Protein AF-A0A356T1H5-F1 (afdb_monomer_lite)

pLDDT: mean 72.76, std 15.29, range [45.53, 95.19]

Radius of gyration: 39.49 Å; chains: 1; bounding box: 70×68×111 Å

Foldseek 3Di:
DVVVVVVVVCVCVVPVVVNVVVVVVVVVVVVVCVVVPPDPPDPCVVVVVPPPCPVVVQVVCCVPPNHPVDDDDDDDDDPDCPDPVNLVVVVVVQVVLVPDPPRPDGDDPNPPDDPDPPPPPPPDCVVVVPDPPDPPPDPDPPPPPDPDPPPPDDDDDDD

Sequence (159 aa):
MNRFLDAFADLVTGRRALMLGIIGVITVGLGVWIPQLVADPTPQQLTASSVQNQAQISADFNARFGNPDHVVVLLVEAEDVLAPEPLAYVHRLARAFSGEAYVDRVDGITVTPFALPQLPAEEGLDDLEGE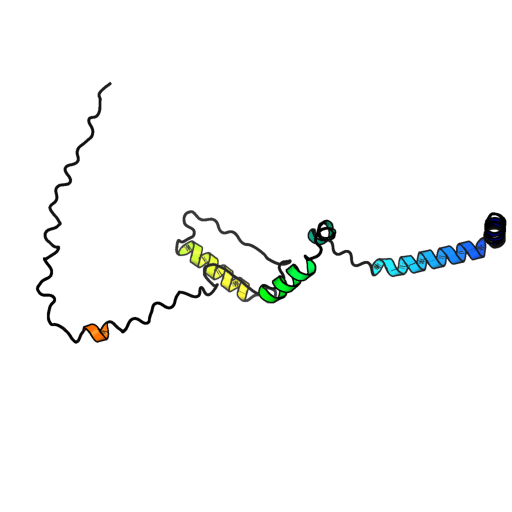GEGLDDLPDLDDLEDEDLDAEEPPVDPD

Structure (mmCIF, N/CA/C/O backbone):
data_AF-A0A356T1H5-F1
#
_entry.id   AF-A0A356T1H5-F1
#
loop_
_atom_site.group_PDB
_atom_site.id
_atom_site.type_symbol
_atom_site.label_atom_id
_atom_site.label_alt_id
_atom_site.label_comp_id
_atom_site.label_asym_id
_atom_site.label_entity_id
_atom_site.label_seq_id
_atom_site.pdbx_PDB_ins_code
_atom_site.Cartn_x
_atom_site.Cartn_y
_atom_site.Cartn_z
_atom_site.occupancy
_atom_site.B_iso_or_equiv
_atom_site.auth_seq_id
_atom_site.auth_comp_id
_atom_site.auth_asym_id
_atom_site.auth_atom_id
_atom_site.pdbx_PDB_model_num
ATOM 1 N N . MET A 1 1 ? 46.866 16.030 -31.216 1.00 59.28 1 MET A N 1
ATOM 2 C CA . MET A 1 1 ? 45.399 16.139 -31.074 1.00 59.28 1 MET A CA 1
ATOM 3 C C . MET A 1 1 ? 44.723 16.469 -32.405 1.00 59.28 1 MET A C 1
ATOM 5 O O . MET A 1 1 ? 43.916 15.674 -32.858 1.00 59.28 1 MET A O 1
ATOM 9 N N . ASN A 1 2 ? 45.100 17.566 -33.074 1.00 73.44 2 ASN A N 1
ATOM 10 C CA . ASN A 1 2 ? 44.377 18.098 -34.246 1.00 73.44 2 ASN A CA 1
ATOM 11 C C . ASN A 1 2 ? 44.296 17.125 -35.431 1.00 73.44 2 ASN A C 1
ATOM 13 O O . ASN A 1 2 ? 43.215 16.858 -35.926 1.00 73.44 2 ASN A O 1
ATOM 17 N N . ARG A 1 3 ? 45.400 16.453 -35.777 1.00 77.62 3 ARG A N 1
ATOM 18 C CA . ARG A 1 3 ? 45.436 15.494 -36.894 1.00 77.62 3 ARG A CA 1
ATOM 19 C C . ARG A 1 3 ? 44.494 14.285 -36.727 1.00 77.62 3 ARG A C 1
ATOM 21 O O . ARG A 1 3 ? 44.095 13.681 -37.713 1.00 77.62 3 ARG A O 1
ATOM 28 N N . PHE A 1 4 ? 44.160 13.918 -35.488 1.00 79.75 4 PHE A N 1
ATOM 29 C CA . PHE A 1 4 ? 43.226 12.825 -35.199 1.00 79.75 4 PHE A CA 1
ATOM 30 C C . PHE A 1 4 ? 41.770 13.283 -35.362 1.00 79.75 4 PHE A C 1
ATOM 32 O O . PHE A 1 4 ? 40.953 12.550 -35.907 1.00 79.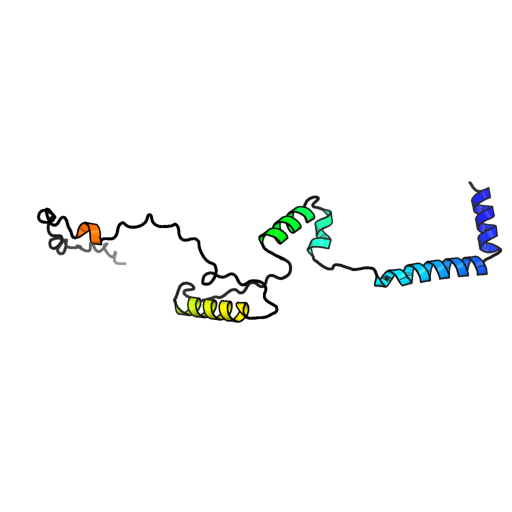75 4 PHE A O 1
ATOM 39 N N . LEU A 1 5 ? 41.473 14.517 -34.944 1.00 82.69 5 LEU A N 1
ATOM 40 C CA . LEU A 1 5 ? 40.175 15.160 -35.150 1.00 82.69 5 LEU A CA 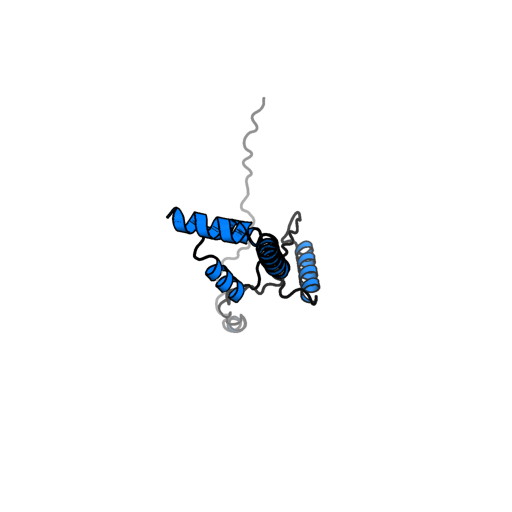1
ATOM 41 C C . LEU A 1 5 ? 39.920 15.449 -36.633 1.00 82.69 5 LEU A C 1
ATOM 43 O O . LEU A 1 5 ? 38.820 15.185 -37.098 1.00 82.69 5 LEU A O 1
ATOM 47 N N . ASP A 1 6 ? 40.936 15.892 -37.379 1.00 81.00 6 ASP A N 1
ATOM 48 C CA . ASP A 1 6 ? 40.831 16.146 -38.822 1.00 81.00 6 ASP A CA 1
ATOM 49 C C . ASP A 1 6 ? 40.577 14.844 -39.599 1.00 81.00 6 ASP A C 1
ATOM 51 O O . ASP A 1 6 ? 39.672 14.776 -40.423 1.00 81.00 6 ASP A O 1
ATOM 55 N N . ALA A 1 7 ? 41.289 13.760 -39.264 1.00 77.19 7 ALA A N 1
ATOM 56 C CA . ALA A 1 7 ? 41.050 12.447 -39.868 1.00 77.19 7 ALA A CA 1
ATOM 57 C C . ALA A 1 7 ? 39.662 11.877 -39.516 1.00 77.19 7 ALA A C 1
ATOM 59 O O . ALA A 1 7 ? 39.027 11.222 -40.344 1.00 77.19 7 ALA A O 1
ATOM 60 N N . PHE A 1 8 ? 39.176 12.127 -38.296 1.00 78.12 8 PHE A N 1
ATOM 61 C CA . PHE A 1 8 ? 37.827 11.747 -37.880 1.00 78.12 8 PHE A CA 1
ATOM 62 C C . PHE A 1 8 ? 36.763 12.577 -38.608 1.00 78.12 8 PHE A C 1
ATOM 64 O O . PHE A 1 8 ? 35.777 12.020 -39.083 1.00 78.12 8 PHE A O 1
ATOM 71 N N . ALA A 1 9 ? 36.982 13.882 -38.763 1.00 78.38 9 ALA A N 1
ATOM 72 C CA . ALA A 1 9 ? 36.106 14.773 -39.511 1.00 78.38 9 ALA A CA 1
ATOM 73 C C . ALA A 1 9 ? 36.041 14.379 -40.993 1.00 78.38 9 ALA A C 1
ATOM 75 O O . ALA A 1 9 ? 34.942 14.248 -41.530 1.00 78.38 9 ALA A O 1
ATOM 76 N N . ASP A 1 10 ? 37.171 14.087 -41.635 1.00 78.69 10 ASP A N 1
ATOM 77 C CA . ASP A 1 10 ? 37.202 13.618 -43.026 1.00 78.69 10 ASP A CA 1
ATOM 78 C C . ASP A 1 10 ? 36.500 12.261 -43.191 1.00 78.69 10 ASP A C 1
ATOM 80 O O . ASP A 1 10 ? 35.783 12.041 -44.170 1.00 78.69 10 ASP A O 1
ATOM 84 N N . LEU A 1 11 ? 36.622 11.362 -42.208 1.00 76.25 11 LEU A N 1
ATOM 85 C CA . LEU A 1 11 ? 35.918 10.076 -42.203 1.00 76.25 11 LEU A CA 1
ATOM 86 C C . LEU A 1 11 ? 34.398 10.250 -42.044 1.00 76.25 11 LEU A C 1
ATOM 88 O O . LEU A 1 11 ? 33.622 9.614 -42.766 1.00 76.25 11 LEU A O 1
ATOM 92 N N . VAL A 1 12 ? 33.972 11.124 -41.128 1.00 76.00 12 VAL A N 1
ATOM 93 C CA . VAL A 1 12 ? 32.559 11.450 -40.876 1.00 76.00 12 VAL A CA 1
ATOM 94 C C . VAL A 1 12 ? 31.932 12.121 -42.097 1.00 76.00 12 VAL A C 1
ATOM 96 O O . VAL A 1 12 ? 30.829 11.757 -42.511 1.00 76.00 12 VAL A O 1
ATOM 99 N N . THR A 1 13 ? 32.647 13.064 -42.708 1.00 80.69 13 THR A N 1
ATOM 100 C CA . THR A 1 13 ? 32.141 13.882 -43.817 1.00 80.69 13 THR A CA 1
ATOM 101 C C . THR A 1 13 ? 32.194 13.119 -45.143 1.00 80.69 13 THR A C 1
ATOM 103 O O . THR A 1 13 ? 31.243 13.171 -45.928 1.00 80.69 13 THR A O 1
ATOM 106 N N . GLY A 1 14 ? 33.247 12.325 -45.370 1.00 81.81 14 GLY A N 1
ATOM 107 C CA . GLY A 1 14 ? 33.422 11.502 -46.570 1.00 81.81 14 GLY A CA 1
ATOM 108 C C . GLY A 1 14 ? 32.471 10.304 -46.653 1.00 81.81 14 GLY A C 1
ATOM 109 O O . GLY A 1 14 ? 32.146 9.847 -47.749 1.00 81.81 14 GLY A O 1
ATOM 110 N N . ARG A 1 15 ? 31.968 9.808 -45.513 1.00 83.38 15 ARG A N 1
ATOM 111 C CA . ARG A 1 15 ? 31.001 8.696 -45.444 1.00 83.38 15 ARG A CA 1
ATOM 112 C C . ARG A 1 15 ? 29.730 9.074 -44.681 1.00 83.38 15 ARG A C 1
ATOM 114 O O . ARG A 1 15 ? 29.190 8.272 -43.920 1.00 83.38 15 ARG A O 1
ATOM 121 N N . ARG A 1 16 ? 29.206 10.277 -44.946 1.00 82.69 16 ARG A N 1
ATOM 122 C CA . ARG A 1 16 ? 28.018 10.850 -44.278 1.00 82.69 16 ARG A CA 1
ATOM 123 C C . ARG A 1 16 ? 26.823 9.894 -44.154 1.00 82.69 16 ARG A C 1
ATOM 125 O O . ARG A 1 16 ? 26.202 9.828 -43.103 1.00 82.69 16 ARG A O 1
ATOM 132 N N . ALA A 1 17 ? 26.522 9.118 -45.200 1.00 86.00 17 ALA A N 1
ATOM 133 C CA . ALA A 1 17 ? 25.386 8.190 -45.201 1.00 86.00 17 ALA A CA 1
ATOM 134 C C . ALA A 1 17 ? 25.598 7.005 -44.245 1.00 86.00 17 ALA A C 1
ATOM 136 O O . ALA A 1 17 ? 24.666 6.578 -43.571 1.00 86.00 17 ALA A O 1
ATOM 137 N N . LEU A 1 18 ? 26.834 6.511 -44.147 1.00 87.19 18 LEU A N 1
ATOM 138 C CA . LEU A 1 18 ? 27.201 5.431 -43.236 1.00 87.19 18 LEU A CA 1
ATOM 139 C C . LEU A 1 18 ? 27.160 5.915 -41.783 1.00 87.19 18 LEU A C 1
ATOM 141 O O . LEU A 1 18 ? 26.611 5.219 -40.937 1.00 87.19 18 LEU A O 1
ATOM 145 N N . MET A 1 19 ? 27.659 7.124 -41.499 1.00 88.75 19 MET A N 1
ATOM 146 C CA . MET A 1 19 ? 27.584 7.691 -40.147 1.00 88.75 19 MET A CA 1
ATOM 147 C C . MET A 1 19 ? 26.149 7.978 -39.706 1.00 88.75 19 MET A C 1
ATOM 149 O O . MET A 1 19 ? 25.788 7.641 -38.583 1.00 88.75 19 MET A O 1
ATOM 153 N N . LEU A 1 20 ? 25.309 8.535 -40.586 1.00 88.81 20 LEU A N 1
ATOM 154 C CA . LEU A 1 20 ? 23.887 8.728 -40.286 1.00 88.81 20 LEU A CA 1
ATOM 155 C C . LEU A 1 20 ? 23.172 7.395 -40.037 1.00 88.81 20 LEU A C 1
ATOM 157 O O . LEU A 1 20 ? 22.364 7.306 -39.11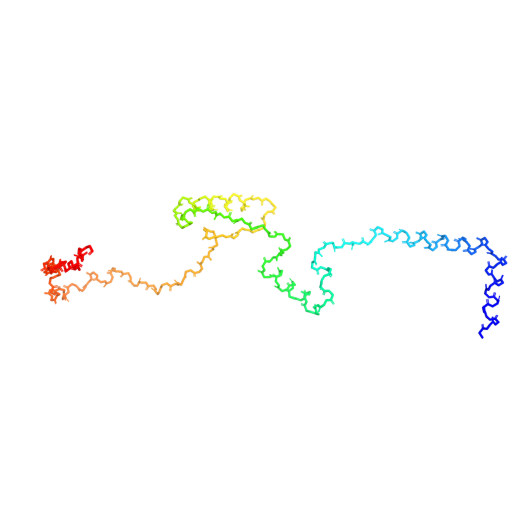7 1.00 88.81 20 LEU A O 1
ATOM 161 N N . GLY A 1 21 ? 23.512 6.353 -40.801 1.00 92.81 21 GLY A N 1
ATOM 162 C CA . GLY A 1 21 ? 23.015 5.000 -40.562 1.00 92.81 21 GLY A CA 1
ATOM 163 C C . GLY A 1 21 ? 23.424 4.462 -39.189 1.00 92.81 21 GLY A C 1
ATOM 164 O O . GLY A 1 21 ? 22.571 3.984 -38.450 1.00 92.81 21 GLY A O 1
ATOM 165 N N . ILE A 1 22 ? 24.700 4.594 -38.812 1.00 91.75 22 ILE A N 1
ATOM 166 C CA . ILE A 1 22 ? 25.203 4.151 -37.501 1.00 91.75 22 ILE A CA 1
ATOM 167 C C . ILE A 1 22 ? 24.516 4.904 -36.361 1.00 91.75 22 ILE A C 1
ATOM 169 O O . ILE A 1 22 ? 24.047 4.271 -35.419 1.00 91.75 22 ILE A O 1
ATOM 173 N N . ILE A 1 23 ? 24.422 6.233 -36.447 1.00 92.19 23 ILE A N 1
ATOM 174 C CA . ILE A 1 23 ? 23.743 7.044 -35.428 1.00 92.19 23 ILE A CA 1
ATOM 175 C C . ILE A 1 23 ? 22.279 6.621 -35.323 1.00 92.19 23 ILE A C 1
ATOM 177 O O . ILE A 1 23 ? 21.808 6.368 -34.221 1.00 92.19 23 ILE A O 1
ATOM 181 N N . GLY A 1 24 ? 21.587 6.460 -36.454 1.00 94.44 24 GLY A N 1
ATOM 182 C CA . GLY A 1 24 ? 20.204 5.990 -36.478 1.00 94.44 24 GLY A CA 1
ATOM 183 C C . GLY A 1 24 ? 20.036 4.622 -35.814 1.00 94.44 24 GLY A C 1
ATOM 184 O O . GLY A 1 24 ? 19.136 4.449 -34.997 1.00 94.44 24 GLY A O 1
ATOM 185 N N . VAL A 1 25 ? 20.933 3.671 -36.092 1.00 95.19 25 VAL A N 1
ATOM 186 C CA . VAL A 1 25 ? 20.929 2.345 -35.452 1.00 95.19 25 VAL A CA 1
ATOM 187 C C . VAL A 1 25 ? 21.156 2.452 -33.945 1.00 95.19 25 VAL A C 1
ATOM 189 O O . VAL A 1 25 ? 20.440 1.808 -33.183 1.00 95.19 25 VAL A O 1
ATOM 192 N N . ILE A 1 26 ? 22.102 3.283 -33.500 1.00 94.06 26 ILE A N 1
ATOM 193 C CA . ILE A 1 26 ? 22.367 3.508 -32.072 1.00 94.06 26 ILE A CA 1
ATOM 194 C C . ILE A 1 26 ? 21.141 4.130 -31.392 1.00 94.06 26 ILE A C 1
ATOM 196 O O . ILE A 1 26 ? 20.721 3.653 -30.339 1.00 94.06 26 ILE A O 1
ATOM 200 N N . THR A 1 27 ? 20.530 5.150 -32.000 1.00 93.50 27 THR A N 1
ATOM 201 C CA . THR A 1 27 ? 19.327 5.811 -31.475 1.00 93.50 27 THR A CA 1
ATOM 202 C C . THR A 1 27 ? 18.151 4.846 -31.374 1.00 93.50 27 THR A C 1
ATOM 204 O O . THR A 1 27 ? 17.487 4.807 -30.341 1.00 93.50 27 THR A O 1
ATOM 207 N N . VAL A 1 28 ? 17.904 4.037 -32.407 1.00 92.81 28 VAL A N 1
ATOM 208 C CA . VAL A 1 28 ? 16.839 3.024 -32.379 1.00 92.81 28 VAL A CA 1
ATOM 209 C C . VAL A 1 28 ? 17.139 1.956 -31.327 1.00 92.81 28 VAL A C 1
ATOM 211 O O . VAL A 1 28 ? 16.246 1.598 -30.567 1.00 92.81 28 VAL A O 1
ATOM 214 N N . GLY A 1 29 ? 18.388 1.496 -31.223 1.00 91.00 29 GLY A N 1
ATOM 215 C CA . GLY A 1 29 ? 18.803 0.522 -30.211 1.00 91.00 29 GLY A CA 1
ATOM 216 C C . GLY A 1 29 ? 18.581 1.016 -28.780 1.00 91.00 29 GLY A C 1
ATOM 217 O O . GLY A 1 29 ? 18.007 0.297 -27.967 1.00 91.00 29 GLY A O 1
ATOM 218 N N . LEU A 1 30 ? 18.952 2.267 -28.493 1.00 87.69 30 LEU A N 1
ATOM 219 C CA . LEU A 1 30 ? 18.655 2.927 -27.216 1.00 87.69 30 LEU A CA 1
ATOM 220 C C . LEU A 1 30 ? 17.142 3.076 -26.996 1.00 87.69 30 LEU A C 1
ATOM 222 O O . LEU A 1 30 ? 16.655 2.860 -25.890 1.00 87.69 30 LEU A O 1
ATOM 226 N N . GLY A 1 31 ? 16.389 3.388 -28.054 1.00 85.81 31 GLY A N 1
ATOM 227 C CA . GLY A 1 31 ? 14.930 3.478 -28.023 1.00 85.81 31 GLY A CA 1
ATOM 228 C C . GLY A 1 31 ? 14.242 2.164 -27.643 1.00 85.81 31 GLY A C 1
ATOM 229 O O . GLY A 1 31 ? 13.278 2.174 -26.883 1.00 85.81 31 GLY A O 1
ATOM 230 N N . VAL A 1 32 ? 14.768 1.024 -28.102 1.00 88.94 32 VAL A N 1
ATOM 231 C CA . VAL A 1 32 ? 14.262 -0.317 -27.744 1.00 88.94 32 VAL A CA 1
ATOM 232 C C . VAL A 1 32 ? 14.409 -0.604 -26.246 1.00 88.94 32 VAL A C 1
ATOM 234 O O . VAL A 1 32 ? 13.650 -1.401 -25.702 1.00 88.94 32 VAL A O 1
ATOM 237 N N . TRP A 1 33 ? 15.340 0.065 -25.565 1.00 80.12 33 TRP A N 1
ATOM 238 C CA . TRP A 1 33 ? 15.565 -0.094 -24.126 1.00 80.12 33 TRP A CA 1
ATOM 239 C C . TRP A 1 33 ? 14.701 0.843 -23.269 1.00 80.12 33 TRP A C 1
ATOM 241 O O . TRP A 1 33 ? 14.576 0.616 -22.069 1.00 80.12 33 TRP A O 1
ATOM 251 N N . ILE A 1 34 ? 14.044 1.847 -23.867 1.00 81.19 34 ILE A N 1
ATOM 252 C CA . ILE A 1 34 ? 13.099 2.740 -23.174 1.00 81.19 34 ILE A CA 1
ATOM 253 C C . ILE A 1 34 ? 11.989 1.986 -22.418 1.00 81.19 34 ILE A C 1
ATOM 255 O O . ILE A 1 34 ? 11.790 2.292 -21.245 1.00 81.19 34 ILE A O 1
ATOM 259 N N . PRO A 1 35 ? 11.275 0.999 -22.999 1.00 78.81 35 PRO A N 1
ATOM 260 C CA . PRO A 1 35 ? 10.221 0.279 -22.277 1.00 78.81 35 PRO A CA 1
ATOM 261 C C . PRO A 1 35 ? 10.730 -0.533 -21.077 1.00 78.81 35 PRO A C 1
ATOM 263 O O . PRO A 1 35 ? 9.923 -0.960 -20.257 1.00 78.81 35 PRO A O 1
ATOM 266 N N . GLN A 1 36 ? 12.043 -0.755 -20.959 1.00 74.50 36 GLN A N 1
ATOM 267 C CA . GLN A 1 36 ? 12.643 -1.441 -19.816 1.00 74.50 36 GLN A CA 1
ATOM 268 C C . GLN A 1 36 ? 12.948 -0.491 -18.645 1.00 74.50 36 GLN A C 1
ATOM 270 O O . GLN A 1 36 ? 13.311 -0.956 -17.564 1.00 74.50 36 GLN A O 1
ATOM 275 N N . LEU A 1 37 ? 12.787 0.828 -18.817 1.00 68.31 37 LEU A N 1
ATOM 276 C CA . LEU A 1 37 ? 12.845 1.762 -17.697 1.00 68.31 37 LEU A CA 1
ATOM 277 C C . LEU A 1 37 ? 11.605 1.586 -16.819 1.00 68.31 37 LEU A C 1
ATOM 279 O O . LEU A 1 37 ? 10.541 2.146 -17.072 1.00 68.31 37 LEU A O 1
ATOM 283 N N . VAL A 1 38 ? 11.775 0.813 -15.751 1.00 64.00 38 VAL A N 1
ATOM 284 C CA . VAL A 1 38 ? 10.841 0.775 -14.631 1.00 64.00 38 VAL A CA 1
ATOM 285 C C . VAL A 1 38 ? 11.051 2.060 -13.838 1.00 64.00 38 VAL A C 1
ATOM 287 O O . VAL A 1 38 ? 11.976 2.170 -13.036 1.00 64.00 38 VAL A O 1
ATOM 290 N N . ALA A 1 39 ? 10.233 3.071 -14.119 1.00 62.94 39 ALA A N 1
ATOM 291 C CA . ALA A 1 39 ? 10.104 4.205 -13.222 1.00 62.94 39 ALA A CA 1
ATOM 292 C C . ALA A 1 39 ? 9.327 3.720 -11.995 1.00 62.94 39 ALA A C 1
ATOM 294 O O . ALA A 1 39 ? 8.191 3.276 -12.135 1.00 62.94 39 ALA A O 1
ATOM 295 N N . ASP A 1 40 ? 9.951 3.776 -10.823 1.00 59.62 40 ASP A N 1
ATOM 296 C CA . ASP A 1 40 ? 9.294 3.565 -9.535 1.00 59.62 40 ASP A CA 1
ATOM 297 C C . ASP A 1 40 ? 8.918 4.950 -8.975 1.00 59.62 40 ASP A C 1
ATOM 299 O O . ASP A 1 40 ? 9.790 5.664 -8.472 1.00 59.62 40 ASP A O 1
ATOM 303 N N . PRO A 1 41 ? 7.661 5.411 -9.142 1.00 58.53 41 PRO A N 1
ATOM 304 C CA . PRO A 1 41 ? 7.234 6.752 -8.756 1.00 58.53 41 PRO A CA 1
ATOM 305 C C . PRO A 1 41 ? 6.849 6.828 -7.272 1.00 58.53 41 PRO A C 1
ATOM 307 O O . PRO A 1 41 ? 5.937 7.570 -6.906 1.00 58.53 41 PRO A O 1
ATOM 310 N N . THR A 1 42 ? 7.491 6.054 -6.401 1.00 59.81 42 THR A N 1
ATOM 311 C CA . THR A 1 42 ? 7.266 6.172 -4.961 1.00 59.81 42 THR A CA 1
ATOM 312 C C . THR A 1 42 ? 7.933 7.459 -4.439 1.00 59.81 42 THR A C 1
ATOM 314 O O . THR A 1 42 ? 9.108 7.712 -4.724 1.00 59.81 42 THR A O 1
ATOM 317 N N . PRO A 1 43 ? 7.224 8.324 -3.680 1.00 59.12 43 PRO A N 1
ATOM 318 C CA . PRO A 1 43 ? 7.784 9.571 -3.139 1.00 59.12 43 PRO A CA 1
ATOM 319 C C . PRO A 1 43 ? 9.069 9.365 -2.325 1.00 59.12 43 PRO A C 1
ATOM 321 O O . PRO A 1 43 ? 9.927 10.252 -2.263 1.00 59.12 43 PRO A O 1
ATOM 324 N N . GLN A 1 44 ? 9.223 8.179 -1.730 1.00 58.12 44 GLN A N 1
ATOM 325 C CA . GLN A 1 44 ? 10.426 7.795 -1.010 1.00 58.12 44 GLN A CA 1
ATOM 326 C C . GLN A 1 44 ? 11.643 7.682 -1.946 1.00 58.12 44 GLN A C 1
ATOM 328 O O . GLN A 1 44 ? 12.696 8.186 -1.581 1.00 58.12 44 GLN A O 1
ATOM 333 N N . GLN A 1 45 ? 11.533 7.137 -3.167 1.00 60.59 45 GLN A N 1
ATOM 334 C CA . GLN A 1 45 ? 12.664 7.028 -4.118 1.00 60.59 45 GLN A CA 1
ATOM 335 C C . GLN A 1 45 ? 13.249 8.400 -4.497 1.00 60.59 45 GLN A C 1
ATOM 337 O O . GLN A 1 45 ? 14.461 8.545 -4.656 1.00 60.59 45 GLN A O 1
ATOM 342 N N . LEU A 1 46 ? 12.402 9.431 -4.586 1.00 61.41 46 LEU A N 1
ATOM 343 C CA . LEU A 1 46 ? 12.815 10.799 -4.931 1.00 61.41 46 LEU A CA 1
ATOM 344 C C . LEU A 1 46 ? 13.607 11.498 -3.812 1.00 61.41 46 LEU A C 1
ATOM 346 O O . LEU A 1 46 ? 14.292 12.486 -4.070 1.00 61.41 46 LEU A O 1
ATOM 350 N N . THR A 1 47 ? 13.523 10.994 -2.578 1.00 59.88 47 THR A N 1
ATOM 351 C CA . THR A 1 47 ? 14.191 11.551 -1.386 1.00 59.88 47 THR A CA 1
ATOM 352 C C . THR A 1 47 ? 15.236 10.601 -0.780 1.00 59.88 47 THR A C 1
ATOM 354 O O . THR A 1 47 ? 16.149 11.047 -0.079 1.00 59.88 47 THR A O 1
ATOM 357 N N . ALA A 1 48 ? 15.167 9.304 -1.094 1.00 53.66 48 ALA A N 1
ATOM 358 C CA . ALA A 1 48 ? 15.986 8.235 -0.519 1.00 53.66 48 ALA A CA 1
ATOM 359 C C . ALA A 1 48 ? 17.447 8.218 -0.990 1.00 53.66 48 ALA A C 1
ATOM 361 O O . ALA A 1 48 ? 18.274 7.548 -0.369 1.00 53.66 48 ALA A O 1
ATOM 362 N N . SER A 1 49 ? 17.831 9.002 -2.008 1.00 54.12 49 SER A N 1
ATOM 363 C CA . SER A 1 49 ? 19.249 9.137 -2.389 1.00 54.12 49 SER A CA 1
ATOM 364 C C . SER A 1 49 ? 20.126 9.748 -1.278 1.00 54.12 49 SER A C 1
ATOM 366 O O . SER A 1 49 ? 21.343 9.813 -1.431 1.00 54.12 49 SER A O 1
ATOM 368 N N . SER A 1 50 ? 19.528 10.202 -0.168 1.00 54.25 50 SER A N 1
ATOM 369 C CA . SER A 1 50 ? 20.207 10.813 0.979 1.00 54.25 50 SER A CA 1
ATOM 370 C C . SER A 1 50 ? 20.471 9.864 2.159 1.00 54.25 50 SER A C 1
ATOM 372 O O . SER A 1 50 ? 21.227 10.250 3.052 1.00 54.25 50 SER A O 1
ATOM 374 N N . VAL A 1 51 ? 19.870 8.666 2.232 1.00 57.50 51 VAL A N 1
ATOM 375 C CA . VAL A 1 51 ? 19.933 7.839 3.456 1.00 57.50 51 VAL A CA 1
ATOM 376 C C . VAL A 1 51 ? 20.497 6.451 3.156 1.00 57.50 51 VAL A C 1
ATOM 378 O O . VAL A 1 51 ? 19.803 5.533 2.732 1.00 57.50 51 VAL A O 1
ATOM 381 N N . GLN A 1 52 ? 21.788 6.288 3.443 1.00 58.69 52 GLN A N 1
ATOM 382 C CA . GLN A 1 52 ? 22.613 5.116 3.122 1.00 58.69 52 GLN A CA 1
ATOM 383 C C . GLN A 1 52 ? 22.124 3.782 3.733 1.00 58.69 52 GLN A C 1
ATOM 385 O O . GLN A 1 52 ? 22.586 2.723 3.324 1.00 58.69 52 GLN A O 1
ATOM 390 N N . ASN A 1 53 ? 21.164 3.821 4.666 1.00 60.94 53 ASN A N 1
ATOM 391 C CA . ASN A 1 53 ? 20.625 2.653 5.374 1.00 60.94 53 ASN A CA 1
ATOM 392 C C . ASN A 1 53 ? 19.130 2.383 5.132 1.00 60.94 53 ASN A C 1
ATOM 394 O O . ASN A 1 53 ? 18.581 1.450 5.718 1.00 60.94 53 ASN A O 1
ATOM 398 N N . GLN A 1 54 ? 18.452 3.156 4.281 1.00 64.50 54 GLN A N 1
ATOM 399 C CA . GLN A 1 54 ? 16.994 3.058 4.144 1.00 64.50 54 GLN A CA 1
ATOM 400 C C . GLN A 1 54 ? 16.540 1.702 3.586 1.00 64.50 54 GLN A C 1
ATOM 402 O O . GLN A 1 54 ? 15.584 1.127 4.089 1.00 64.50 54 GLN A O 1
ATOM 407 N N . ALA A 1 55 ? 17.292 1.124 2.645 1.00 68.69 55 ALA A N 1
ATOM 408 C CA . ALA A 1 55 ? 16.994 -0.200 2.097 1.00 68.69 55 ALA A CA 1
ATOM 409 C C . ALA A 1 55 ? 17.058 -1.324 3.151 1.00 68.69 55 ALA A C 1
ATOM 411 O O . ALA A 1 55 ? 16.243 -2.242 3.118 1.00 68.69 55 ALA A O 1
ATOM 412 N N . GLN A 1 56 ? 17.996 -1.249 4.104 1.00 70.19 56 GLN A N 1
ATOM 413 C CA . GLN A 1 56 ? 18.094 -2.239 5.184 1.00 70.19 56 GLN A CA 1
ATOM 414 C C . GLN A 1 56 ? 16.963 -2.076 6.199 1.00 70.19 56 GLN A C 1
ATOM 416 O O . GLN A 1 56 ? 16.379 -3.070 6.619 1.00 70.19 56 GLN A O 1
ATOM 421 N N . ILE A 1 57 ? 16.620 -0.834 6.550 1.00 68.50 57 ILE A N 1
ATOM 422 C CA . ILE A 1 57 ? 15.524 -0.538 7.482 1.00 68.50 57 ILE A CA 1
ATOM 423 C C . ILE A 1 57 ? 14.185 -0.990 6.887 1.00 68.50 57 ILE A C 1
ATOM 425 O O . ILE A 1 57 ? 13.409 -1.652 7.571 1.00 68.50 57 ILE A O 1
ATOM 429 N N . SER A 1 58 ? 13.935 -0.710 5.606 1.00 69.31 58 SER A N 1
ATOM 430 C CA . SER A 1 58 ? 12.729 -1.174 4.917 1.00 69.31 58 SER A CA 1
ATOM 431 C C . SER A 1 58 ? 12.667 -2.700 4.817 1.00 69.31 58 SER A C 1
ATOM 433 O O . SER A 1 58 ? 11.594 -3.268 4.981 1.00 69.31 58 SER A O 1
ATOM 435 N N . ALA A 1 59 ? 13.795 -3.384 4.590 1.00 71.94 59 ALA A N 1
ATOM 436 C CA . ALA A 1 59 ? 13.830 -4.846 4.542 1.00 71.94 59 ALA A CA 1
ATOM 437 C C . ALA A 1 59 ? 13.535 -5.487 5.909 1.00 71.94 59 ALA A C 1
ATOM 439 O O . ALA A 1 59 ? 12.755 -6.436 5.986 1.00 71.94 59 ALA A O 1
ATOM 440 N N . ASP A 1 60 ? 14.121 -4.952 6.984 1.00 72.00 60 ASP A N 1
ATOM 441 C CA . ASP A 1 60 ? 13.895 -5.447 8.346 1.00 72.00 60 ASP A CA 1
ATOM 442 C C . ASP A 1 60 ? 12.464 -5.152 8.832 1.00 72.00 60 ASP A C 1
ATOM 444 O O . ASP A 1 60 ? 11.838 -5.988 9.487 1.00 72.00 60 ASP A O 1
ATOM 448 N N . PHE A 1 61 ? 11.907 -4.002 8.435 1.00 68.00 61 PHE A N 1
ATOM 449 C CA . PHE A 1 61 ? 10.507 -3.658 8.680 1.00 68.00 61 PHE A CA 1
ATOM 450 C C . PHE A 1 61 ? 9.556 -4.577 7.904 1.00 68.00 61 PHE A C 1
ATOM 452 O O . PHE A 1 61 ? 8.660 -5.163 8.507 1.00 68.00 61 PHE A O 1
ATOM 459 N N . ASN A 1 62 ? 9.799 -4.786 6.605 1.00 73.06 62 ASN A N 1
ATOM 460 C CA . ASN A 1 62 ? 9.018 -5.701 5.766 1.00 73.06 62 ASN A CA 1
ATOM 461 C C . ASN A 1 62 ? 8.985 -7.122 6.332 1.00 73.06 62 ASN A C 1
ATOM 463 O O . ASN A 1 62 ? 7.940 -7.768 6.323 1.00 73.06 62 ASN A O 1
ATOM 467 N N . ALA A 1 63 ? 10.113 -7.603 6.857 1.00 72.75 63 ALA A N 1
ATOM 468 C CA . ALA A 1 63 ? 10.204 -8.935 7.444 1.00 72.75 63 ALA A CA 1
ATOM 469 C C . ALA A 1 63 ? 9.364 -9.094 8.725 1.00 72.75 63 ALA A C 1
ATOM 471 O O . ALA A 1 63 ? 8.898 -10.196 9.011 1.00 72.75 63 ALA A O 1
ATOM 472 N N . ARG A 1 64 ? 9.181 -8.021 9.507 1.00 67.25 64 ARG A N 1
ATOM 473 C CA . ARG A 1 64 ? 8.458 -8.058 10.793 1.00 67.25 64 ARG A CA 1
ATOM 474 C C . ARG A 1 64 ? 6.997 -7.632 10.700 1.00 67.25 64 ARG A C 1
ATOM 476 O O . ARG A 1 64 ? 6.168 -8.175 11.425 1.00 67.25 64 ARG A O 1
ATOM 483 N N . PHE A 1 65 ? 6.689 -6.663 9.847 1.00 66.62 65 PHE A N 1
ATOM 484 C CA . PHE A 1 65 ? 5.390 -5.989 9.809 1.00 66.62 65 PHE A CA 1
ATOM 485 C C . PHE A 1 65 ? 4.664 -6.145 8.467 1.00 66.62 65 PHE A C 1
ATOM 487 O O . PHE A 1 65 ? 3.498 -5.774 8.377 1.00 66.62 65 PHE A O 1
ATOM 494 N N . GLY A 1 66 ? 5.310 -6.733 7.454 1.00 69.00 66 GLY A N 1
ATOM 495 C CA . GLY A 1 66 ? 4.777 -6.806 6.093 1.00 69.00 66 GLY A CA 1
ATOM 496 C C . GLY A 1 66 ? 5.024 -5.521 5.301 1.00 69.00 66 GLY A C 1
ATOM 497 O O . GLY A 1 66 ? 5.758 -4.640 5.744 1.00 69.00 66 GLY A O 1
ATOM 498 N N . ASN A 1 67 ? 4.432 -5.429 4.108 1.00 68.31 67 ASN A N 1
ATOM 499 C CA . ASN A 1 67 ? 4.656 -4.316 3.183 1.00 68.31 67 ASN A CA 1
ATOM 500 C C . ASN A 1 67 ? 3.982 -3.009 3.678 1.00 68.31 67 ASN A C 1
ATOM 502 O O . ASN A 1 67 ? 2.750 -2.937 3.658 1.00 68.31 67 ASN A O 1
ATOM 506 N N . PRO A 1 68 ? 4.737 -1.960 4.078 1.00 66.62 68 PRO A N 1
ATOM 507 C CA . PRO A 1 68 ? 4.175 -0.695 4.547 1.00 66.62 68 PRO A CA 1
ATOM 508 C C . PRO A 1 68 ? 3.570 0.149 3.422 1.00 66.62 68 PRO A C 1
ATOM 510 O O . PRO A 1 68 ? 2.825 1.088 3.704 1.00 66.62 68 PRO A O 1
ATOM 513 N N . ASP A 1 69 ? 3.872 -0.158 2.159 1.00 65.06 69 ASP A N 1
ATOM 514 C CA . ASP A 1 69 ? 3.459 0.666 1.020 1.00 65.06 69 ASP A CA 1
ATOM 515 C C . ASP A 1 69 ? 1.944 0.582 0.756 1.00 65.06 69 ASP A C 1
ATOM 517 O O . ASP A 1 69 ? 1.385 1.397 0.016 1.00 65.06 69 ASP A O 1
ATOM 521 N N . HIS A 1 70 ? 1.258 -0.388 1.369 1.00 71.94 70 HIS A N 1
ATOM 522 C CA . HIS A 1 70 ? -0.166 -0.659 1.169 1.00 71.94 70 HIS A CA 1
ATOM 523 C C . HIS A 1 70 ? -0.938 -0.737 2.492 1.00 71.94 70 HIS A C 1
ATOM 525 O O . HIS A 1 70 ? -1.741 -1.643 2.706 1.00 71.94 70 HIS A O 1
ATOM 531 N N . VAL A 1 71 ? -0.706 0.225 3.389 1.00 80.88 71 VAL A N 1
ATOM 532 C CA . VAL A 1 71 ? -1.459 0.350 4.646 1.00 80.88 71 VAL A CA 1
ATOM 533 C C . VAL A 1 71 ? -2.613 1.336 4.477 1.00 80.88 71 VAL A C 1
ATOM 535 O O . VAL A 1 71 ? -2.416 2.490 4.099 1.00 80.88 71 VAL A O 1
ATOM 538 N N . VAL A 1 72 ? -3.828 0.893 4.801 1.00 81.69 72 VAL A N 1
ATOM 539 C CA . VAL A 1 72 ? -5.022 1.745 4.873 1.00 81.69 72 VAL A CA 1
ATOM 540 C C . VAL A 1 72 ? -5.358 1.976 6.341 1.00 81.69 72 VAL A C 1
ATOM 542 O O . VAL A 1 72 ? -5.610 1.026 7.078 1.00 81.69 72 VAL A O 1
ATOM 545 N N . VAL A 1 73 ? -5.376 3.239 6.765 1.00 87.06 73 VAL A N 1
ATOM 546 C CA . VAL A 1 73 ? -5.764 3.626 8.128 1.00 87.06 73 VAL A CA 1
ATOM 547 C C . VAL A 1 73 ? -7.191 4.158 8.100 1.00 87.06 73 VAL A C 1
ATOM 549 O O . VAL A 1 73 ? -7.479 5.125 7.396 1.00 87.06 73 VAL A O 1
ATOM 552 N N . LEU A 1 74 ? -8.083 3.534 8.870 1.00 86.44 74 LEU A N 1
ATOM 553 C CA . LEU A 1 74 ? -9.451 4.009 9.064 1.00 86.44 74 LEU A CA 1
ATOM 554 C C . LEU A 1 74 ? -9.562 4.679 10.433 1.00 86.44 74 LEU A C 1
ATOM 556 O O . LEU A 1 74 ? -9.341 4.038 11.458 1.00 86.44 74 LEU A O 1
ATOM 560 N N . LEU A 1 75 ? -9.912 5.965 10.441 1.00 90.25 75 LEU A N 1
ATOM 561 C CA . LEU A 1 75 ? -10.195 6.711 11.663 1.00 90.25 75 LEU A CA 1
ATOM 562 C C . LEU A 1 75 ? -11.705 6.713 11.904 1.00 90.25 75 LEU A C 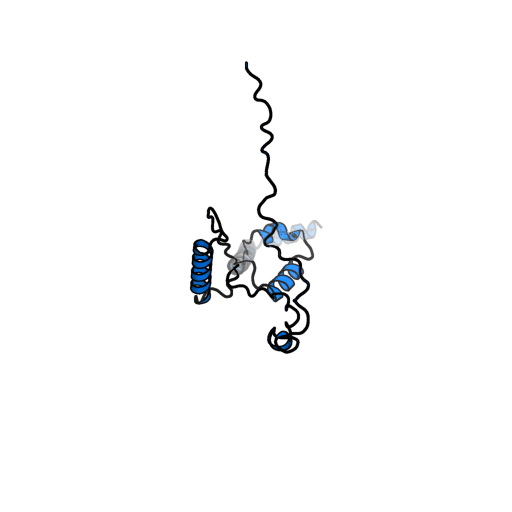1
ATOM 564 O O . LEU A 1 75 ? -12.477 7.031 10.999 1.00 90.25 75 LEU A O 1
ATOM 568 N N . VAL A 1 76 ? -12.111 6.354 13.120 1.00 87.88 76 VAL A N 1
ATOM 569 C CA . VAL A 1 76 ? -13.507 6.397 13.567 1.00 87.88 76 VAL A CA 1
ATOM 570 C C . VAL A 1 76 ? -13.624 7.461 14.646 1.00 87.88 76 VAL A C 1
ATOM 572 O O . VAL A 1 76 ? -12.909 7.413 15.643 1.00 87.88 76 VAL A O 1
ATOM 575 N N . GLU A 1 77 ? -14.520 8.416 14.424 1.00 92.75 77 GLU A N 1
ATOM 576 C CA . GLU A 1 77 ? -14.816 9.508 15.346 1.00 92.75 77 GLU A CA 1
ATOM 577 C C . GLU A 1 77 ? -16.196 9.280 15.973 1.00 92.75 77 GLU A C 1
ATOM 579 O O . GLU A 1 77 ? -17.163 8.975 15.273 1.00 92.75 77 GLU A O 1
ATOM 584 N N . ALA A 1 78 ? -16.268 9.395 17.297 1.00 92.50 78 ALA A N 1
ATOM 585 C CA . ALA A 1 78 ? -17.486 9.299 18.092 1.00 92.50 78 ALA A CA 1
ATOM 586 C C . ALA A 1 78 ? -17.321 10.148 19.361 1.00 92.50 78 ALA A C 1
ATOM 588 O O . ALA A 1 78 ? -16.194 10.456 19.748 1.00 92.50 78 ALA A O 1
ATOM 589 N N . GLU A 1 79 ? -18.431 10.502 20.011 1.00 94.00 79 GLU A N 1
ATOM 590 C CA . GLU A 1 79 ? -18.414 11.256 21.275 1.00 94.00 79 GLU A CA 1
ATOM 591 C C . GLU A 1 79 ? -17.692 10.480 22.391 1.00 94.00 79 GLU A C 1
ATOM 593 O O . GLU A 1 79 ? -16.823 11.031 23.061 1.00 94.00 79 GLU A O 1
ATOM 598 N N . ASP A 1 80 ? -17.975 9.178 22.509 1.00 93.44 80 ASP A N 1
ATOM 599 C CA . ASP A 1 80 ? -17.192 8.226 23.298 1.00 93.44 80 ASP A CA 1
ATOM 600 C C . ASP A 1 80 ? -16.774 7.040 22.418 1.00 93.44 80 ASP A C 1
ATOM 602 O O . ASP A 1 80 ? -17.580 6.182 22.059 1.00 93.44 80 ASP A O 1
ATOM 606 N N . VAL A 1 81 ? -15.490 6.983 22.064 1.00 91.25 81 VAL A N 1
ATOM 607 C CA . VAL A 1 81 ? -14.911 5.923 21.221 1.00 91.25 81 VAL A CA 1
ATOM 608 C C . VAL A 1 81 ? -14.750 4.583 21.942 1.00 91.25 81 VAL A C 1
ATOM 610 O O . VAL A 1 81 ? -14.558 3.560 21.281 1.00 91.25 81 VAL A O 1
ATOM 613 N N . LEU A 1 82 ? -14.816 4.574 23.276 1.00 91.25 82 LEU A N 1
ATOM 614 C CA . LEU A 1 82 ? -14.720 3.367 24.099 1.00 91.25 82 LEU A CA 1
ATOM 615 C C . LEU A 1 82 ? -16.097 2.793 24.445 1.00 91.25 82 LEU A C 1
ATOM 617 O O . LEU A 1 82 ? -16.179 1.703 25.018 1.00 91.25 82 LEU A O 1
ATOM 621 N N . ALA A 1 83 ? -17.174 3.478 24.061 1.00 93.75 83 ALA A N 1
ATOM 622 C CA . ALA A 1 83 ? -18.517 2.966 24.231 1.00 93.75 83 ALA A CA 1
ATOM 623 C C . ALA A 1 83 ? -18.721 1.644 23.451 1.00 93.75 83 ALA A C 1
ATOM 625 O O . ALA A 1 83 ? -18.120 1.424 22.388 1.00 93.75 83 ALA A O 1
ATOM 626 N N . PRO A 1 84 ? -19.611 0.752 23.928 1.00 93.38 84 PRO A N 1
ATOM 627 C CA . PRO A 1 84 ? -19.830 -0.551 23.302 1.00 93.38 84 PRO A CA 1
ATOM 628 C C . PRO A 1 84 ? -20.257 -0.479 21.830 1.00 93.38 84 PRO A C 1
ATOM 630 O O . PRO A 1 84 ? -19.874 -1.334 21.035 1.00 93.38 84 PRO A O 1
ATOM 633 N N . GLU A 1 85 ? -21.049 0.526 21.448 1.00 93.94 85 GLU A N 1
ATOM 634 C CA . GLU A 1 85 ? -21.583 0.650 20.089 1.00 93.94 85 GLU A CA 1
ATOM 635 C C . GLU A 1 85 ? -20.491 0.982 19.043 1.00 93.94 85 GLU A C 1
ATOM 637 O O . GLU A 1 85 ? -20.359 0.212 18.081 1.00 93.94 85 GLU A O 1
ATOM 642 N N . PRO A 1 86 ? -19.650 2.025 19.219 1.00 93.50 86 PRO A N 1
ATOM 643 C CA . PRO A 1 86 ? -18.496 2.273 18.350 1.00 93.50 86 PRO A CA 1
ATOM 644 C C . PRO A 1 86 ? -17.518 1.098 18.284 1.00 93.50 86 PRO A C 1
ATOM 646 O O . PRO A 1 86 ? -17.094 0.709 17.191 1.00 93.50 86 PRO A O 1
ATOM 649 N N . LEU A 1 87 ? -17.209 0.465 19.421 1.00 93.19 87 LEU A N 1
ATOM 650 C CA . LEU A 1 87 ? -16.326 -0.704 19.448 1.00 93.19 87 LEU A CA 1
ATOM 651 C C . LEU A 1 87 ? -16.919 -1.893 18.681 1.00 93.19 87 LEU A C 1
ATOM 653 O O . LEU A 1 87 ? -16.205 -2.561 17.926 1.00 93.19 87 LEU A O 1
ATOM 657 N N . ALA A 1 88 ? -18.227 -2.139 18.808 1.00 93.31 88 ALA A N 1
ATOM 658 C CA . ALA A 1 88 ? -18.918 -3.175 18.045 1.00 93.31 88 ALA A CA 1
ATOM 659 C C . ALA A 1 88 ? -18.898 -2.880 16.539 1.00 93.31 88 ALA A C 1
ATOM 661 O O . ALA A 1 88 ? -18.720 -3.798 15.732 1.00 93.31 88 ALA A O 1
ATOM 662 N N . TYR A 1 89 ? -19.049 -1.613 16.145 1.00 92.62 89 TYR A N 1
ATOM 663 C CA . TYR A 1 89 ? -18.909 -1.200 14.750 1.00 92.62 89 TYR A CA 1
ATOM 664 C C . TYR A 1 89 ? -17.498 -1.483 14.215 1.00 92.62 89 TYR A C 1
ATOM 666 O O . TYR A 1 89 ? -17.366 -2.172 13.199 1.00 92.62 89 TYR A O 1
ATOM 674 N N . VAL A 1 90 ? -16.454 -1.048 14.929 1.00 92.94 90 VAL A N 1
ATOM 675 C CA . VAL A 1 90 ? -15.050 -1.296 14.556 1.00 92.94 90 VAL A CA 1
ATOM 676 C C . VAL A 1 90 ? -14.752 -2.795 14.483 1.00 92.94 90 VAL A C 1
ATOM 678 O O . VAL A 1 90 ? -14.121 -3.248 13.531 1.00 92.94 90 VAL A O 1
ATOM 681 N N . HIS A 1 91 ? -15.250 -3.591 15.433 1.00 93.62 91 HIS A N 1
ATOM 682 C CA . HIS A 1 91 ? -15.064 -5.045 15.427 1.00 93.62 91 HIS A CA 1
ATOM 683 C C . HIS A 1 91 ? -15.709 -5.716 14.208 1.00 93.62 91 HIS A C 1
ATOM 685 O O . HIS A 1 91 ? -15.081 -6.555 13.558 1.00 93.62 91 HIS A O 1
ATOM 691 N N . ARG A 1 92 ? -16.947 -5.335 13.859 1.00 93.75 92 ARG A N 1
ATOM 692 C CA . ARG A 1 92 ? -17.623 -5.855 12.658 1.00 93.75 92 ARG A CA 1
ATOM 693 C C . ARG A 1 92 ? -16.874 -5.478 11.387 1.00 93.75 92 ARG A C 1
ATOM 695 O O . ARG A 1 92 ? -16.718 -6.324 10.511 1.00 93.75 92 ARG A O 1
ATOM 702 N N . LEU A 1 93 ? -16.394 -4.239 11.308 1.00 92.12 93 LEU A N 1
ATOM 703 C CA . LEU A 1 93 ? -15.617 -3.759 10.171 1.00 92.12 93 LEU A CA 1
ATOM 704 C C . LEU A 1 93 ? -14.309 -4.546 10.022 1.00 92.12 93 LEU A C 1
ATOM 706 O O . LEU A 1 93 ? -14.005 -5.040 8.938 1.00 92.12 93 LEU A O 1
ATOM 710 N N . ALA A 1 94 ? -13.584 -4.739 11.124 1.00 92.00 94 ALA A N 1
ATOM 711 C CA . ALA A 1 94 ? -12.344 -5.504 11.135 1.00 92.00 94 ALA A CA 1
ATOM 712 C C . ALA A 1 94 ? -12.565 -6.966 10.711 1.00 92.00 94 ALA A C 1
ATOM 714 O O . ALA A 1 94 ? -11.814 -7.501 9.894 1.00 92.00 94 ALA A O 1
ATOM 715 N N . ARG A 1 95 ? -13.638 -7.603 11.201 1.00 91.81 95 ARG A N 1
ATOM 716 C CA . ARG A 1 95 ? -14.025 -8.964 10.796 1.00 91.81 95 ARG A CA 1
ATOM 717 C C . ARG A 1 95 ? -14.396 -9.058 9.318 1.00 91.81 95 ARG A C 1
ATOM 719 O O . ARG A 1 95 ? -13.984 -10.018 8.672 1.00 91.81 95 ARG A O 1
ATOM 726 N N . ALA A 1 96 ? -15.127 -8.080 8.787 1.00 91.38 96 ALA A N 1
ATOM 727 C CA . ALA A 1 96 ? -15.488 -8.049 7.372 1.00 91.38 96 ALA A CA 1
ATOM 728 C C . ALA A 1 96 ? -14.239 -7.981 6.481 1.00 91.38 96 ALA A C 1
ATOM 730 O O . ALA A 1 96 ? -14.083 -8.812 5.593 1.00 91.38 96 ALA A O 1
ATOM 731 N N . PHE A 1 97 ? -13.303 -7.072 6.778 1.00 90.38 97 PHE A N 1
ATOM 732 C CA . PHE A 1 97 ? -12.063 -6.957 6.004 1.00 90.38 97 PHE A CA 1
ATOM 733 C C . PHE A 1 97 ? -11.132 -8.159 6.163 1.00 90.38 97 PHE A C 1
ATOM 735 O O . PHE A 1 97 ? -10.451 -8.512 5.208 1.00 90.38 97 PHE A O 1
ATOM 742 N N . SER A 1 98 ? -11.131 -8.832 7.319 1.00 88.56 98 SER A N 1
ATOM 743 C CA . SER A 1 98 ? -10.291 -10.022 7.520 1.00 88.56 98 SER A CA 1
ATOM 744 C C . SER A 1 98 ? -10.660 -11.208 6.617 1.00 88.56 98 SER A C 1
ATOM 746 O O . SER A 1 98 ? -9.872 -12.139 6.488 1.00 88.56 98 SER A O 1
ATOM 748 N N . GLY A 1 99 ? -11.857 -11.195 6.017 1.00 86.69 99 GLY A N 1
ATOM 749 C CA . GLY A 1 99 ? -12.324 -12.236 5.101 1.00 86.69 99 GLY A CA 1
ATOM 750 C C . GLY A 1 99 ? -12.051 -11.960 3.619 1.00 86.69 99 GLY A C 1
ATOM 751 O O . GLY A 1 99 ? -12.363 -12.815 2.792 1.00 86.69 99 GLY A O 1
ATOM 752 N N . GLU A 1 100 ? -11.505 -10.795 3.266 1.00 90.50 100 GLU A N 1
ATOM 753 C CA . GLU A 1 100 ? -11.321 -10.391 1.871 1.00 90.50 100 GLU A CA 1
ATOM 754 C C . GLU A 1 100 ? -9.996 -10.889 1.285 1.00 90.50 100 GLU A C 1
ATOM 756 O O . GLU A 1 100 ? -8.942 -10.798 1.907 1.00 90.50 100 GLU A O 1
ATOM 761 N N . ALA A 1 101 ? -10.025 -11.362 0.036 1.00 87.88 101 ALA A N 1
ATOM 762 C CA . ALA A 1 101 ? -8.870 -12.009 -0.603 1.00 87.88 101 ALA A CA 1
ATOM 763 C C . ALA A 1 101 ? -7.659 -11.081 -0.836 1.00 87.88 101 ALA A C 1
ATOM 765 O O . ALA A 1 101 ? -6.561 -11.557 -1.112 1.00 87.88 101 ALA A O 1
ATOM 766 N N . TYR A 1 102 ? -7.864 -9.766 -0.773 1.00 86.00 102 TYR A N 1
ATOM 767 C CA . TYR A 1 102 ? -6.839 -8.740 -0.989 1.00 86.00 102 TYR A CA 1
ATOM 768 C C . TYR A 1 102 ? -6.320 -8.120 0.317 1.00 86.00 102 TYR A C 1
ATOM 770 O O . TYR A 1 102 ? -5.513 -7.192 0.269 1.00 86.00 102 TYR A O 1
ATOM 778 N N . VAL A 1 103 ? -6.782 -8.602 1.472 1.00 85.06 103 VAL A N 1
ATOM 779 C CA . VAL A 1 103 ? -6.366 -8.115 2.787 1.00 85.06 103 VAL A CA 1
ATOM 780 C C . VAL A 1 103 ? -5.514 -9.187 3.454 1.00 85.06 103 VAL A C 1
ATOM 782 O O . VAL A 1 103 ? -6.008 -10.247 3.815 1.00 85.06 103 VAL A O 1
ATOM 785 N N . ASP A 1 104 ? -4.224 -8.905 3.621 1.00 83.94 104 ASP A N 1
ATOM 786 C CA . ASP A 1 104 ? -3.290 -9.839 4.263 1.00 83.94 104 ASP A CA 1
ATOM 787 C C . ASP A 1 104 ? -3.458 -9.839 5.791 1.00 83.94 104 ASP A C 1
ATOM 789 O O . ASP A 1 104 ? -3.419 -10.875 6.455 1.00 83.94 104 ASP A O 1
ATOM 793 N N . ARG A 1 105 ? -3.696 -8.654 6.368 1.00 82.31 105 ARG A N 1
ATOM 794 C CA . ARG A 1 105 ? -3.823 -8.472 7.812 1.00 82.31 105 ARG A CA 1
ATOM 795 C C . ARG A 1 105 ? -4.733 -7.300 8.155 1.00 82.31 105 ARG A C 1
ATOM 797 O O . ARG A 1 105 ? -4.704 -6.263 7.498 1.00 82.31 105 ARG A O 1
ATOM 804 N N . VAL A 1 106 ? -5.503 -7.465 9.229 1.00 86.81 106 VAL A N 1
ATOM 805 C CA . VAL A 1 106 ? -6.287 -6.398 9.855 1.00 86.81 106 VAL A CA 1
ATOM 806 C C . VAL A 1 106 ? -5.884 -6.302 11.318 1.00 86.81 106 VAL A C 1
ATOM 808 O O . VAL A 1 106 ? -6.024 -7.270 12.062 1.00 86.81 106 VAL A O 1
ATOM 811 N N . ASP A 1 107 ? -5.415 -5.128 11.725 1.00 86.94 107 ASP A N 1
ATOM 812 C CA . ASP A 1 107 ? -5.130 -4.804 13.119 1.00 86.94 107 ASP A CA 1
ATOM 813 C C . ASP A 1 107 ? -6.106 -3.736 13.615 1.00 86.94 107 ASP A C 1
ATOM 815 O O . ASP A 1 107 ? -6.507 -2.836 12.875 1.00 86.94 107 ASP A O 1
ATOM 819 N N . GLY A 1 108 ? -6.503 -3.839 14.879 1.00 85.19 108 GLY A N 1
ATOM 820 C CA . GLY A 1 108 ? -7.455 -2.921 15.483 1.00 85.19 108 GLY A CA 1
ATOM 821 C C . GLY A 1 108 ? -7.701 -3.257 16.944 1.00 85.19 108 GLY A C 1
ATOM 822 O O . GLY A 1 108 ? -7.506 -4.391 17.378 1.00 85.19 108 GLY A O 1
ATOM 823 N N . ILE A 1 109 ? -8.179 -2.272 17.702 1.00 85.44 109 ILE A N 1
ATOM 824 C CA . ILE A 1 109 ? -8.339 -2.361 19.161 1.00 85.44 109 ILE A CA 1
ATOM 825 C C . ILE A 1 109 ? -9.187 -3.557 19.630 1.00 85.44 109 ILE A C 1
ATOM 827 O O . ILE A 1 109 ? -8.994 -4.059 20.729 1.00 85.44 109 ILE A O 1
ATOM 831 N N . THR A 1 110 ? -10.106 -4.047 18.797 1.00 85.06 110 THR A N 1
ATOM 832 C CA . THR A 1 110 ? -11.026 -5.142 19.139 1.00 85.06 110 THR A CA 1
ATOM 833 C C . THR A 1 110 ? -10.636 -6.504 18.561 1.00 85.06 110 THR A C 1
ATOM 835 O O . THR A 1 110 ? -11.355 -7.479 18.780 1.00 85.06 110 THR A O 1
ATOM 838 N N . VAL A 1 111 ? -9.558 -6.589 17.778 1.00 84.62 111 VAL A N 1
ATOM 839 C CA . VAL A 1 111 ? -9.137 -7.828 17.093 1.00 84.62 111 VAL A CA 1
ATOM 840 C C . VAL A 1 111 ? -7.673 -8.173 17.323 1.00 84.62 111 VAL A C 1
ATOM 842 O O . VAL A 1 111 ? -7.316 -9.348 17.258 1.00 84.62 111 VAL A O 1
ATOM 845 N N . THR A 1 112 ? -6.830 -7.184 17.617 1.00 80.44 112 THR A N 1
ATOM 846 C CA . THR A 1 112 ? -5.434 -7.425 17.961 1.00 80.44 112 THR A CA 1
ATOM 847 C C . THR A 1 112 ? -5.383 -8.111 19.328 1.00 80.44 112 THR A C 1
ATOM 849 O O . THR A 1 112 ? -5.893 -7.557 20.304 1.00 80.44 112 THR A O 1
ATOM 852 N N . PRO A 1 113 ? -4.789 -9.313 19.431 1.00 70.25 113 PRO A N 1
ATOM 853 C CA . PRO A 1 113 ? -4.637 -9.977 20.713 1.00 70.25 113 PRO A CA 1
ATOM 854 C C . PRO A 1 113 ? -3.652 -9.170 21.558 1.00 70.25 113 PRO A C 1
ATOM 856 O O . PRO A 1 113 ? -2.443 -9.194 21.326 1.00 70.25 113 PRO A O 1
ATOM 859 N N . PHE A 1 114 ? -4.165 -8.437 22.541 1.00 67.94 114 PHE A N 1
ATOM 860 C CA . PHE A 1 114 ? -3.321 -7.901 23.595 1.00 67.94 114 PHE A CA 1
ATOM 861 C C . PHE A 1 114 ? -2.880 -9.075 24.461 1.00 67.94 114 PHE A C 1
ATOM 863 O O . PHE A 1 114 ? -3.710 -9.833 24.966 1.00 67.94 114 PHE A O 1
ATOM 870 N N . ALA A 1 115 ? -1.569 -9.243 24.624 1.00 62.72 115 ALA A N 1
ATOM 871 C CA . ALA A 1 115 ? -1.053 -10.073 25.697 1.00 62.72 115 ALA A CA 1
ATOM 872 C C . ALA A 1 115 ? -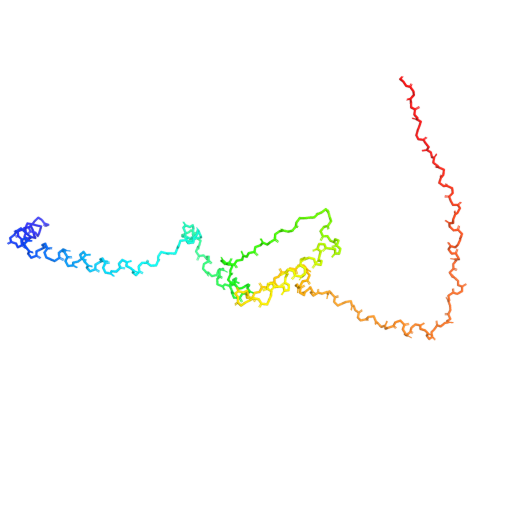1.439 -9.377 27.005 1.00 62.72 115 ALA A C 1
ATOM 874 O O . ALA A 1 115 ? -0.752 -8.462 27.457 1.00 62.72 115 ALA A O 1
ATOM 875 N N . LEU A 1 116 ? -2.586 -9.755 27.568 1.00 61.62 116 LEU A N 1
ATOM 876 C CA . LEU A 1 116 ? -2.915 -9.373 28.928 1.00 61.62 116 LEU A CA 1
ATOM 877 C C . LEU A 1 116 ? -1.797 -9.935 29.814 1.00 61.62 116 LEU A C 1
ATOM 879 O O . LEU A 1 116 ? -1.426 -11.103 29.631 1.00 61.62 116 LEU A O 1
ATOM 883 N N . PRO A 1 117 ? -1.220 -9.131 30.726 1.00 64.00 117 PRO A N 1
ATOM 884 C CA . PRO A 1 117 ? -0.360 -9.668 31.766 1.00 64.00 117 PRO A CA 1
ATOM 885 C C . PRO A 1 117 ? -1.102 -10.848 32.382 1.00 64.00 117 PRO A C 1
ATOM 887 O O . PRO A 1 117 ? -2.262 -10.701 32.766 1.00 64.00 117 PRO A O 1
ATOM 890 N N . GLN A 1 118 ? -0.478 -12.027 32.395 1.00 59.62 118 GLN A N 1
ATOM 891 C CA . GLN A 1 118 ? -1.030 -13.145 33.142 1.00 59.62 118 GLN A CA 1
ATOM 892 C C . GLN A 1 118 ? -1.090 -12.659 34.585 1.00 59.62 118 GLN A C 1
ATOM 894 O O . GLN A 1 118 ? -0.048 -12.494 35.222 1.00 59.62 118 GLN A O 1
ATOM 899 N N . LEU A 1 119 ? -2.296 -12.339 35.058 1.00 60.38 119 LEU A N 1
ATOM 900 C CA . LEU A 1 119 ? -2.536 -12.217 36.483 1.00 60.38 119 LEU A CA 1
ATOM 901 C C . LEU A 1 119 ? -1.990 -13.517 37.085 1.00 60.38 119 LEU A C 1
ATOM 903 O O . LEU A 1 119 ? -2.266 -14.583 36.514 1.00 60.38 119 LEU A O 1
ATOM 907 N N . PRO A 1 120 ? -1.131 -13.449 38.121 1.00 58.25 120 PRO A N 1
ATOM 908 C CA . PRO A 1 120 ? -0.681 -14.655 38.802 1.00 58.25 120 PRO A CA 1
ATOM 909 C C . PRO A 1 120 ? -1.930 -15.476 39.088 1.00 58.25 120 PRO A C 1
ATOM 911 O O . PRO A 1 120 ? -2.918 -14.903 39.540 1.00 58.25 120 PRO A O 1
ATOM 914 N N . ALA A 1 121 ? -1.910 -16.749 38.677 1.00 55.03 121 ALA A N 1
ATOM 915 C CA . ALA A 1 121 ? -3.058 -17.635 38.775 1.00 55.03 121 ALA A CA 1
ATOM 916 C C . ALA A 1 121 ? -3.663 -17.453 40.162 1.00 55.03 121 ALA A C 1
ATOM 918 O O . ALA A 1 121 ? -2.994 -17.750 41.150 1.00 55.03 121 ALA A O 1
ATOM 919 N N . GLU A 1 122 ? -4.862 -16.876 40.221 1.00 55.34 122 GLU A N 1
ATOM 920 C CA . GLU A 1 122 ? -5.585 -16.816 41.473 1.00 55.34 122 GLU A CA 1
ATOM 921 C C . GLU A 1 122 ? -5.817 -18.275 41.844 1.00 55.34 122 GLU A C 1
ATOM 923 O O . GLU A 1 122 ? -6.539 -19.000 41.150 1.00 55.34 122 GLU A O 1
ATOM 928 N N . GLU A 1 123 ? -5.093 -18.732 42.869 1.00 52.97 123 GLU A N 1
ATOM 929 C CA . GLU A 1 123 ? -5.536 -19.848 43.688 1.00 52.97 123 GLU A CA 1
ATOM 930 C C . GLU A 1 123 ? -7.012 -19.575 43.949 1.00 52.97 123 GLU A C 1
ATOM 932 O O . GLU A 1 123 ? -7.382 -18.499 44.423 1.00 52.97 123 GLU A O 1
ATOM 937 N N . GLY A 1 124 ? -7.855 -20.473 43.439 1.00 45.53 124 GLY A N 1
ATOM 938 C CA . GLY A 1 124 ? -9.286 -20.253 43.411 1.00 45.53 124 GLY A CA 1
ATOM 939 C C . GLY A 1 124 ? -9.768 -19.901 44.808 1.00 45.53 124 GLY A C 1
ATOM 940 O O . GLY A 1 124 ? -9.339 -20.498 45.791 1.00 45.53 124 GLY A O 1
ATOM 941 N N . LEU A 1 125 ? -10.711 -18.967 44.877 1.00 53.38 125 LEU A N 1
ATOM 942 C CA . LEU A 1 125 ? -11.436 -18.605 46.097 1.00 53.38 125 LEU A CA 1
ATOM 943 C C . LEU A 1 125 ? -12.092 -19.822 46.800 1.00 53.38 125 LEU A C 1
ATOM 945 O O . LEU A 1 125 ? -12.561 -19.685 47.922 1.00 53.38 125 LEU A O 1
ATOM 949 N N . ASP A 1 126 ? -12.086 -21.001 46.166 1.00 53.25 126 ASP A N 1
ATOM 950 C CA . ASP A 1 126 ? -12.426 -22.313 46.733 1.00 53.25 126 ASP A CA 1
ATOM 951 C C . ASP A 1 126 ? -11.504 -22.745 47.895 1.00 53.25 126 ASP A C 1
ATOM 953 O O . ASP A 1 126 ? -11.964 -23.443 48.795 1.00 53.25 126 ASP A O 1
ATOM 957 N N . ASP A 1 127 ? -10.230 -22.325 47.932 1.00 50.94 127 ASP A N 1
ATOM 958 C CA . ASP A 1 127 ? -9.314 -22.671 49.041 1.00 50.94 127 ASP A CA 1
ATOM 959 C C . ASP A 1 127 ? -9.522 -21.788 50.290 1.00 50.94 127 ASP A C 1
ATOM 961 O O . ASP A 1 127 ? -8.996 -22.092 51.360 1.00 50.94 127 ASP A O 1
ATOM 965 N N . LEU A 1 128 ? -10.336 -20.728 50.194 1.00 50.19 128 LEU A N 1
ATOM 966 C CA . LEU A 1 128 ? -10.709 -19.875 51.331 1.00 50.19 128 LEU A CA 1
ATOM 967 C C . LEU A 1 128 ? -12.037 -20.289 51.989 1.00 50.19 128 LEU A C 1
ATOM 969 O O . LEU A 1 128 ? -12.376 -19.771 53.051 1.00 50.19 128 LEU A O 1
ATOM 973 N N . GLU A 1 129 ? -12.776 -21.248 51.420 1.00 48.78 129 GLU A N 1
ATOM 974 C CA . GLU A 1 129 ? -14.040 -21.739 51.999 1.00 48.78 129 GLU A CA 1
ATOM 975 C C . GLU A 1 129 ? -13.819 -22.762 53.142 1.00 48.78 129 GLU A C 1
ATOM 977 O O . GLU A 1 129 ? -14.768 -23.199 53.796 1.00 48.78 129 GLU A O 1
ATOM 982 N N . GLY A 1 130 ? -12.559 -23.133 53.417 1.00 48.34 130 GLY A N 1
ATOM 983 C CA . GLY A 1 130 ? -12.170 -24.128 54.425 1.00 48.34 130 GLY A CA 1
ATOM 984 C C . GLY A 1 130 ? -11.688 -23.589 55.780 1.00 48.34 130 GLY A C 1
ATOM 985 O O . GLY A 1 130 ? -11.593 -24.371 56.726 1.00 48.34 130 GLY A O 1
ATOM 986 N N . GLU A 1 131 ? -11.413 -22.290 55.916 1.00 49.09 131 GLU A N 1
ATOM 987 C CA . GLU A 1 131 ? -10.911 -21.682 57.163 1.00 49.09 131 GLU A CA 1
ATOM 988 C C . GLU A 1 131 ? -11.852 -20.574 57.659 1.00 49.09 131 GLU A C 1
ATOM 990 O O . GLU A 1 131 ? -11.499 -19.407 57.799 1.00 49.09 131 GLU A O 1
ATOM 995 N N . GLY A 1 132 ? -13.093 -20.964 57.953 1.00 47.66 132 GLY A N 1
ATOM 996 C CA . GLY A 1 132 ? -14.079 -20.140 58.654 1.00 47.66 132 GLY A CA 1
ATOM 997 C C . GLY A 1 132 ? -13.805 -19.981 60.156 1.00 47.66 132 GLY A C 1
ATOM 998 O O . GLY A 1 132 ? -14.708 -20.202 60.959 1.00 47.66 132 GLY A O 1
ATOM 999 N N . GLU A 1 133 ? -12.591 -19.595 60.553 1.00 53.16 133 GLU A N 1
ATOM 1000 C CA . GLU A 1 133 ? -12.314 -19.104 61.910 1.00 53.16 133 GLU A CA 1
ATOM 1001 C C . GLU A 1 133 ? -11.658 -17.716 61.835 1.00 53.16 133 GLU A C 1
ATOM 1003 O O . GLU A 1 133 ? -10.460 -17.600 61.594 1.00 53.16 133 GLU A O 1
ATOM 1008 N N . GLY A 1 134 ? -12.443 -16.656 62.080 1.00 51.56 134 GLY A N 1
ATOM 1009 C CA . GLY A 1 134 ? -11.888 -15.359 62.498 1.00 51.56 134 GLY A CA 1
ATOM 1010 C C . GLY A 1 134 ? -12.319 -14.090 61.752 1.00 51.56 134 GLY A C 1
ATOM 1011 O O . GLY A 1 134 ? -11.531 -13.152 61.718 1.00 51.56 134 GLY A O 1
ATOM 1012 N N . LEU A 1 135 ? -13.532 -14.008 61.191 1.00 47.53 135 LEU A N 1
ATOM 1013 C CA . LEU A 1 135 ? -14.084 -12.738 60.671 1.00 47.53 135 LEU A CA 1
ATOM 1014 C C . LEU A 1 135 ? -15.036 -12.016 61.650 1.00 47.53 135 LEU A C 1
ATOM 1016 O O . LEU A 1 135 ? -15.677 -11.047 61.265 1.00 47.53 135 LEU A O 1
ATOM 1020 N N . ASP A 1 136 ? -15.093 -12.441 62.915 1.00 56.84 136 ASP A N 1
ATOM 1021 C CA . ASP A 1 136 ? -15.949 -11.845 63.962 1.00 56.84 136 ASP A CA 1
ATOM 1022 C C . ASP A 1 136 ? -15.398 -10.529 64.563 1.00 56.84 136 ASP A C 1
ATOM 1024 O O . ASP A 1 136 ? -16.011 -9.979 65.472 1.00 56.84 136 ASP A O 1
ATOM 1028 N N . ASP A 1 137 ? -14.248 -10.021 64.099 1.00 57.00 137 ASP A N 1
ATOM 1029 C CA . ASP A 1 137 ? -13.569 -8.854 64.706 1.00 57.00 137 ASP A CA 1
ATOM 1030 C C . ASP A 1 137 ? -13.260 -7.729 63.696 1.00 57.00 137 ASP A C 1
ATOM 1032 O O . ASP A 1 137 ? -12.332 -6.936 63.871 1.00 57.00 137 ASP A O 1
ATOM 1036 N N . LEU A 1 138 ? -14.030 -7.658 62.605 1.00 56.62 138 LEU A N 1
ATOM 1037 C CA . LEU A 1 138 ? -14.082 -6.457 61.773 1.00 56.62 138 LEU A CA 1
ATOM 1038 C C . LEU A 1 138 ? -15.126 -5.505 62.376 1.00 56.62 138 LEU A C 1
ATOM 1040 O O . LEU A 1 138 ? -16.265 -5.926 62.566 1.00 56.62 138 LEU A O 1
ATOM 1044 N N . PRO A 1 139 ? -14.775 -4.245 62.693 1.00 54.44 139 PRO A N 1
ATOM 1045 C CA . PRO A 1 139 ? -15.772 -3.272 63.121 1.00 54.44 139 PRO A CA 1
ATOM 1046 C C . PRO A 1 139 ? -16.791 -3.067 61.993 1.00 54.44 139 PRO A C 1
ATOM 1048 O O . PRO A 1 139 ? -16.398 -2.817 60.851 1.00 54.44 139 PRO A O 1
ATOM 1051 N N . ASP A 1 140 ? -18.079 -3.199 62.325 1.00 56.84 140 ASP A N 1
ATOM 1052 C CA . ASP A 1 140 ? -19.199 -3.001 61.404 1.00 56.84 140 ASP A CA 1
ATOM 1053 C C . ASP A 1 140 ? -19.074 -1.631 60.717 1.00 56.84 140 ASP A C 1
ATOM 1055 O O . ASP A 1 140 ? -19.032 -0.583 61.361 1.00 56.84 140 ASP A O 1
ATOM 1059 N N . LEU A 1 141 ? -18.997 -1.641 59.384 1.00 56.03 141 LEU A N 1
ATOM 1060 C CA . LEU A 1 141 ? -18.912 -0.436 58.548 1.00 56.03 141 LEU A CA 1
ATOM 1061 C C . LEU A 1 141 ? -20.271 0.270 58.374 1.00 56.03 141 LEU A C 1
ATOM 1063 O O . LEU A 1 141 ? -20.359 1.232 57.614 1.00 56.03 141 LEU A O 1
ATOM 1067 N N . ASP A 1 142 ? -21.302 -0.177 59.091 1.00 55.50 142 ASP A N 1
ATOM 1068 C CA . ASP A 1 142 ? -22.646 0.412 59.080 1.00 55.50 142 ASP A CA 1
ATOM 1069 C C . ASP A 1 142 ? -22.739 1.720 59.901 1.00 55.50 142 ASP A C 1
ATOM 1071 O O . ASP A 1 142 ? -23.730 2.434 59.796 1.00 55.50 142 ASP A O 1
ATOM 1075 N N . ASP A 1 143 ? -21.699 2.091 60.661 1.00 53.81 143 ASP A N 1
ATOM 1076 C CA . ASP A 1 143 ? -21.647 3.334 61.458 1.00 53.81 143 ASP A CA 1
ATOM 1077 C C . ASP A 1 143 ? -21.067 4.554 60.694 1.00 53.81 143 ASP A C 1
ATOM 1079 O O . ASP A 1 143 ? -20.802 5.597 61.292 1.00 53.81 143 ASP A O 1
ATOM 1083 N N . LEU A 1 144 ? -20.854 4.463 59.372 1.00 53.56 144 LEU A N 1
ATOM 1084 C CA . LEU A 1 144 ? -20.305 5.564 58.555 1.00 53.56 144 LEU A CA 1
ATOM 1085 C C . LEU A 1 144 ? -21.356 6.395 57.786 1.00 53.56 144 LEU A C 1
ATOM 1087 O O . LEU A 1 144 ? -20.979 7.157 56.895 1.00 53.56 144 LEU A O 1
ATOM 1091 N N . GLU A 1 145 ? -22.651 6.289 58.106 1.00 53.53 145 GLU A N 1
ATOM 1092 C CA . GLU A 1 145 ? -23.706 7.054 57.408 1.00 53.53 145 GLU A CA 1
ATOM 1093 C C . GLU A 1 145 ? -24.065 8.430 58.010 1.00 53.53 145 GLU A C 1
ATOM 1095 O O . GLU A 1 145 ? -24.783 9.175 57.351 1.00 53.53 145 GLU A O 1
ATOM 1100 N N . ASP A 1 146 ? -23.511 8.845 59.156 1.00 56.53 146 ASP A N 1
ATOM 1101 C CA . ASP A 1 146 ? -23.923 10.099 59.827 1.00 56.53 146 ASP A CA 1
ATOM 1102 C C . ASP A 1 146 ? -22.773 11.101 60.090 1.00 56.53 146 ASP A C 1
ATOM 1104 O O . ASP A 1 146 ? -22.741 11.765 61.128 1.00 56.53 146 ASP A O 1
ATOM 1108 N N . GLU A 1 147 ? -21.814 11.263 59.168 1.00 50.81 147 GLU A N 1
ATOM 1109 C CA . GLU A 1 147 ? -20.948 12.457 59.197 1.00 50.81 147 GLU A CA 1
ATOM 1110 C C . GLU A 1 147 ? -21.581 13.565 58.345 1.00 50.81 147 GLU A C 1
ATOM 1112 O O . GLU A 1 147 ? -21.392 13.645 57.129 1.00 50.81 147 GLU A O 1
ATOM 1117 N N . ASP A 1 148 ? -22.393 14.384 59.026 1.00 49.44 148 ASP A N 1
ATOM 1118 C CA . ASP A 1 148 ? -22.974 15.640 58.558 1.00 49.44 148 ASP A CA 1
ATOM 1119 C C . ASP A 1 148 ? -21.976 16.412 57.677 1.00 49.44 148 ASP A C 1
ATOM 1121 O O . ASP A 1 148 ? -21.038 17.060 58.150 1.00 49.44 148 ASP A O 1
ATOM 1125 N N . LEU A 1 149 ? -22.203 16.372 56.361 1.00 51.28 149 LEU A N 1
ATOM 1126 C CA . LEU A 1 149 ? -21.644 17.339 55.428 1.00 51.28 149 LEU A CA 1
ATOM 1127 C C . LEU A 1 149 ? -22.370 18.667 55.656 1.00 51.28 149 LEU A C 1
ATOM 1129 O O . LEU A 1 149 ? -23.247 19.052 54.878 1.00 51.28 149 LEU A O 1
ATOM 1133 N N . ASP A 1 150 ? -21.999 19.361 56.732 1.00 46.69 150 ASP A N 1
ATOM 1134 C CA . ASP A 1 150 ? -22.284 20.779 56.892 1.00 46.69 150 ASP A CA 1
ATOM 1135 C C . ASP A 1 150 ? -21.656 21.503 55.697 1.00 46.69 150 ASP A C 1
ATOM 1137 O O . ASP A 1 150 ? -20.450 21.749 55.608 1.00 46.69 150 ASP A O 1
ATOM 1141 N N . ALA A 1 151 ? -22.513 21.795 54.725 1.00 55.91 151 ALA A N 1
ATOM 1142 C CA . ALA A 1 151 ? -22.234 22.701 53.640 1.00 55.91 151 ALA A CA 1
ATOM 1143 C C . ALA A 1 151 ? -21.965 24.088 54.240 1.00 55.91 151 ALA A C 1
ATOM 1145 O O . ALA A 1 151 ? -22.888 24.869 54.468 1.00 55.91 151 ALA A O 1
ATOM 1146 N N . GLU A 1 152 ? -20.694 24.414 54.481 1.00 54.28 152 GLU A N 1
ATOM 1147 C CA . GLU A 1 152 ? -20.272 25.810 54.553 1.00 54.28 152 GLU A CA 1
ATOM 1148 C C . GLU A 1 152 ? -20.496 26.433 53.166 1.00 54.28 152 GLU A C 1
ATOM 1150 O O . GLU A 1 152 ? -19.654 26.363 52.268 1.00 54.28 152 GLU A O 1
ATOM 1155 N N . GLU A 1 153 ? -21.679 27.023 52.976 1.00 62.75 153 GLU A N 1
ATOM 1156 C CA . GLU A 1 153 ? -21.916 28.008 51.926 1.00 62.75 153 GLU A CA 1
ATOM 1157 C C . GLU A 1 153 ? -20.862 29.123 52.054 1.00 62.75 153 GLU A C 1
ATOM 1159 O O . GLU A 1 153 ? -20.781 29.776 53.100 1.00 62.75 153 GLU A O 1
ATOM 1164 N N . PRO A 1 154 ? -20.060 29.409 51.012 1.00 66.12 154 PRO A N 1
ATOM 1165 C CA . PRO A 1 154 ? -19.270 30.628 51.009 1.00 66.12 154 PRO A CA 1
ATOM 1166 C C . PRO A 1 154 ? -20.227 31.830 50.929 1.00 66.12 154 PRO A C 1
ATOM 1168 O O . PRO A 1 154 ? -21.187 31.793 50.152 1.00 66.12 154 PRO A O 1
ATOM 1171 N N . PRO A 1 155 ? -19.995 32.911 51.696 1.00 64.25 155 PRO A N 1
ATOM 1172 C CA . PRO A 1 155 ? -20.897 34.053 51.704 1.00 64.25 155 PRO A CA 1
ATOM 1173 C C . PRO A 1 155 ? -20.974 34.687 50.311 1.00 64.25 155 PRO A C 1
ATOM 1175 O O . PRO A 1 155 ? -19.968 35.101 49.734 1.00 64.25 155 PRO A O 1
ATOM 1178 N N . VAL A 1 156 ? -22.199 34.767 49.791 1.00 65.62 156 VAL A N 1
ATOM 1179 C CA . VAL A 1 156 ? -22.557 35.586 48.632 1.00 65.62 156 VAL A CA 1
ATOM 1180 C C . VAL A 1 156 ? -22.469 37.046 49.067 1.00 65.62 156 VAL A C 1
ATOM 1182 O O . VAL A 1 156 ? -23.286 37.507 49.862 1.00 65.62 156 VAL A O 1
ATOM 1185 N N . ASP A 1 157 ? -21.457 37.755 48.575 1.00 64.56 157 ASP A N 1
ATOM 1186 C CA . ASP A 1 157 ? -21.312 39.198 48.768 1.00 64.56 157 ASP A CA 1
ATOM 1187 C C . ASP A 1 157 ? -22.400 39.922 47.944 1.00 64.56 157 ASP A C 1
ATOM 1189 O O . ASP A 1 157 ? -22.512 39.658 46.740 1.00 64.56 157 ASP A O 1
ATOM 1193 N N . PRO A 1 158 ? -23.246 40.776 48.549 1.00 65.06 158 PRO A N 1
ATOM 1194 C CA . PRO A 1 158 ? -24.236 41.546 47.810 1.00 65.06 158 PRO A CA 1
ATOM 1195 C C . PRO A 1 158 ? -23.658 42.876 47.290 1.00 65.06 158 PRO A C 1
ATOM 1197 O O . PRO A 1 158 ? -23.219 43.705 48.081 1.00 65.06 158 PRO A O 1
ATOM 1200 N N . ASP A 1 159 ? -23.779 43.057 45.969 1.00 49.72 159 ASP A N 1
ATOM 1201 C CA . ASP A 1 159 ? -23.706 44.294 45.156 1.00 49.72 159 ASP A CA 1
ATOM 1202 C C . ASP A 1 159 ? -22.422 45.157 45.163 1.00 49.72 159 ASP A C 1
ATOM 1204 O O . ASP A 1 159 ? -22.158 45.912 46.128 1.00 49.72 159 ASP A O 1
#

Secondary structure (DSSP, 8-state):
-HHHHHHHHHHHHHTHHHHHHHHHHHHHHHHHHGGG------TTTTTGGG-TTHHHHHHHHHHHH--GGG--PPP---S-TTSHHHHHHHHHHHHHHHTSTT-S----TTTS------------GGGGTT-----TTSPPGGGGS-------PPP----